Protein AF-A0A0U4E7Z6-F1 (afdb_monomer_lite)

pLDDT: mean 77.72, std 15.27, range [35.22, 93.62]

Radius of gyration: 12.78 Å; chains: 1; bounding box: 32×19×30 Å

Sequence (68 aa):
MQYMERLIKLKGEKIAIMKMRKHAAWYLKGLKGNSKMRRKINETETRESLLNILYSFAEEPEAKSHAS

InterPro domains:
  IPR024036 tRNA-dihydrouridine synthase, putative, C-terminal [G3DSA:1.10.1200.80] (1-68)
  IPR035587 DUS-like, FMN-binding domain [PF01207] (4-54)

Structure (mmCIF, N/CA/C/O backbone):
data_AF-A0A0U4E7Z6-F1
#
_entry.id   AF-A0A0U4E7Z6-F1
#
loop_
_atom_site.group_PDB
_atom_site.id
_atom_site.type_symbol
_atom_site.label_atom_id
_atom_site.label_alt_id
_atom_site.label_comp_id
_atom_site.label_asym_id
_atom_site.label_entity_id
_atom_site.label_seq_id
_atom_site.pdbx_PDB_ins_code
_atom_site.Cartn_x
_atom_site.Cartn_y
_atom_site.Cartn_z
_atom_site.occupancy
_atom_site.B_iso_or_equiv
_atom_site.auth_seq_id
_atom_site.auth_comp_id
_atom_site.auth_asym_id
_atom_site.auth_atom_id
_atom_site.pdbx_PDB_model_num
ATOM 1 N N . MET A 1 1 ? -9.958 -4.297 -7.242 1.00 63.53 1 MET A N 1
ATOM 2 C CA . MET A 1 1 ? -10.746 -3.320 -6.453 1.00 63.53 1 MET A CA 1
ATOM 3 C C . MET A 1 1 ? -11.757 -3.939 -5.497 1.00 63.53 1 MET A C 1
ATOM 5 O O . MET A 1 1 ? -11.644 -3.698 -4.304 1.00 63.53 1 MET A O 1
ATOM 9 N N . GLN A 1 2 ? -12.684 -4.786 -5.957 1.00 76.25 2 GLN A N 1
ATOM 10 C CA . GLN A 1 2 ? -13.733 -5.369 -5.095 1.00 76.25 2 GLN A CA 1
ATOM 11 C C . GLN A 1 2 ? -13.201 -6.148 -3.870 1.00 76.25 2 GLN A C 1
ATOM 13 O O . GLN A 1 2 ? -13.826 -6.159 -2.810 1.00 76.25 2 GLN A O 1
ATOM 18 N N . TYR A 1 3 ? -12.017 -6.761 -3.987 1.00 79.19 3 TYR A N 1
ATOM 19 C CA . TYR A 1 3 ? -11.355 -7.457 -2.879 1.00 79.19 3 TYR A CA 1
ATOM 20 C C . TYR A 1 3 ? -10.938 -6.517 -1.737 1.00 79.19 3 TYR A C 1
ATOM 22 O O . TYR A 1 3 ? -11.120 -6.866 -0.572 1.00 79.19 3 TYR A O 1
ATOM 30 N N . MET A 1 4 ? -10.435 -5.318 -2.054 1.00 80.44 4 MET A N 1
ATOM 31 C CA . MET A 1 4 ? -10.028 -4.329 -1.051 1.00 80.44 4 MET A CA 1
ATOM 32 C C . MET A 1 4 ? -11.243 -3.806 -0.283 1.00 80.44 4 MET A C 1
ATOM 34 O O . MET A 1 4 ? -11.217 -3.814 0.943 1.00 80.44 4 MET A O 1
ATOM 38 N N . GLU A 1 5 ? -12.338 -3.478 -0.977 1.00 84.81 5 GLU A N 1
ATOM 39 C CA . GLU A 1 5 ? -13.599 -3.052 -0.348 1.00 84.81 5 GLU A CA 1
ATOM 40 C C . GLU A 1 5 ? -14.126 -4.076 0.649 1.00 84.81 5 GLU A C 1
ATOM 42 O O . GLU A 1 5 ? -14.496 -3.749 1.777 1.00 84.81 5 GLU A O 1
ATOM 47 N N . ARG A 1 6 ? -14.136 -5.345 0.236 1.00 90.38 6 ARG A N 1
ATOM 48 C CA . ARG A 1 6 ? -14.572 -6.445 1.091 1.00 90.38 6 ARG A CA 1
ATOM 49 C C . ARG A 1 6 ? -13.664 -6.579 2.314 1.00 90.38 6 ARG A C 1
ATOM 51 O O . ARG A 1 6 ? -14.154 -6.800 3.415 1.00 90.38 6 ARG A O 1
ATOM 58 N N . LEU A 1 7 ? -12.355 -6.413 2.141 1.00 87.88 7 LEU A N 1
ATOM 59 C CA . LEU A 1 7 ? -11.390 -6.451 3.238 1.00 87.88 7 LEU A CA 1
ATOM 60 C C . LEU A 1 7 ? -11.573 -5.301 4.227 1.00 87.88 7 LEU A C 1
ATOM 62 O O . LEU A 1 7 ? -11.513 -5.546 5.430 1.00 87.88 7 LEU A O 1
ATOM 66 N N . ILE A 1 8 ? -11.843 -4.089 3.736 1.00 88.75 8 ILE A N 1
ATOM 67 C CA . ILE A 1 8 ? -12.137 -2.923 4.577 1.00 88.75 8 ILE A CA 1
ATOM 68 C C . ILE A 1 8 ? -13.398 -3.191 5.400 1.00 88.75 8 ILE A C 1
ATOM 70 O O . ILE A 1 8 ? -13.366 -3.044 6.618 1.00 88.75 8 ILE A O 1
ATOM 74 N N . LYS A 1 9 ? -14.476 -3.674 4.768 1.00 92.12 9 LYS A N 1
ATOM 75 C CA . LYS A 1 9 ? -15.732 -3.999 5.465 1.00 92.12 9 LYS A CA 1
ATOM 76 C C . LYS A 1 9 ? -15.571 -5.087 6.531 1.00 92.12 9 LYS A C 1
ATOM 78 O O . LYS A 1 9 ? -16.229 -5.023 7.559 1.00 92.12 9 LYS A O 1
ATOM 83 N N . LEU A 1 10 ? -14.719 -6.086 6.292 1.00 93.62 10 LEU A N 1
ATOM 84 C CA . LEU A 1 10 ? -14.576 -7.243 7.187 1.00 93.62 10 LEU A CA 1
ATOM 85 C C . LEU A 1 10 ? -13.516 -7.071 8.281 1.00 93.62 10 LEU A C 1
ATOM 87 O O . LEU A 1 10 ? -13.605 -7.727 9.315 1.00 93.62 10 LEU A O 1
ATOM 91 N N . LYS A 1 11 ? -12.460 -6.290 8.034 1.00 90.00 11 LYS A N 1
ATOM 92 C CA . LYS A 1 11 ? -11.281 -6.219 8.919 1.00 90.00 11 LYS A CA 1
ATOM 93 C C . LYS A 1 11 ? -10.816 -4.794 9.225 1.00 90.00 11 LYS A C 1
ATOM 95 O O . LYS A 1 11 ? -9.838 -4.628 9.950 1.00 90.00 11 LYS A O 1
ATOM 100 N N . GLY A 1 12 ? -11.490 -3.784 8.682 1.00 90.06 12 GLY A N 1
ATOM 101 C CA . GLY A 1 12 ? -11.097 -2.387 8.800 1.00 90.06 12 GLY A CA 1
ATOM 102 C C . GLY A 1 12 ? -10.008 -1.980 7.808 1.00 90.06 12 GLY A C 1
ATOM 103 O O . GLY A 1 12 ? -9.277 -2.804 7.244 1.00 90.06 12 GLY A O 1
ATOM 104 N N . GLU A 1 13 ? -9.897 -0.671 7.599 1.00 87.56 13 GLU A N 1
ATOM 105 C CA . GLU A 1 13 ? -9.041 -0.078 6.571 1.00 87.56 13 GLU A CA 1
ATOM 106 C C . GLU A 1 13 ? -7.557 -0.402 6.766 1.00 87.56 13 GLU A C 1
ATOM 108 O O . GLU A 1 13 ? -6.895 -0.867 5.838 1.00 87.56 13 GLU A O 1
ATOM 113 N N . LYS A 1 14 ? -7.049 -0.272 7.994 1.00 89.19 14 LYS A N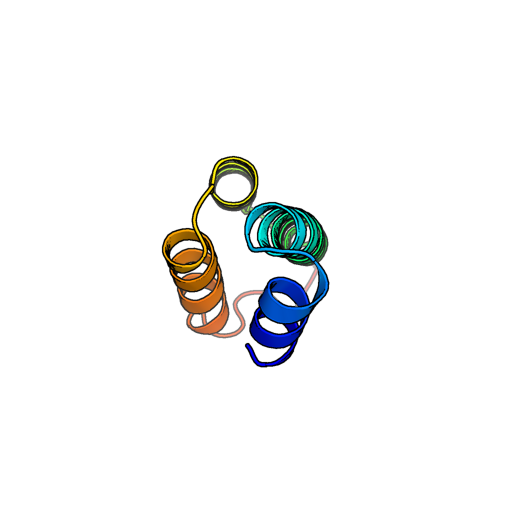 1
ATOM 114 C CA . LYS A 1 14 ? -5.643 -0.550 8.315 1.00 89.19 14 LYS A CA 1
ATOM 115 C C . LYS A 1 14 ? -5.223 -1.970 7.916 1.00 89.19 14 LYS A C 1
ATOM 117 O O . LYS A 1 14 ? -4.198 -2.160 7.262 1.00 89.19 14 LYS A O 1
ATOM 122 N N . ILE A 1 15 ? -6.032 -2.973 8.266 1.00 90.69 15 ILE A N 1
ATOM 123 C CA . ILE A 1 15 ? -5.745 -4.380 7.949 1.00 90.69 15 ILE A CA 1
ATOM 124 C C . ILE A 1 15 ? -5.860 -4.641 6.445 1.00 90.69 15 ILE A C 1
ATOM 126 O O . ILE A 1 15 ? -5.044 -5.379 5.882 1.00 90.69 15 ILE A O 1
ATOM 130 N N . ALA A 1 16 ? -6.848 -4.029 5.788 1.00 90.50 16 ALA A N 1
ATOM 131 C CA . ALA A 1 16 ? -7.011 -4.108 4.344 1.00 90.50 16 ALA A CA 1
ATOM 132 C C . ALA A 1 16 ? -5.775 -3.584 3.608 1.00 90.50 16 ALA A C 1
ATOM 134 O O . ALA A 1 16 ? -5.207 -4.290 2.774 1.00 90.50 16 ALA A O 1
ATOM 135 N N . ILE A 1 17 ? -5.308 -2.393 3.980 1.00 89.56 17 ILE A N 1
ATOM 136 C CA . ILE A 1 17 ? -4.140 -1.748 3.383 1.00 89.56 17 ILE A CA 1
ATOM 137 C C . ILE A 1 17 ? -2.887 -2.597 3.603 1.00 89.56 17 ILE A C 1
ATOM 139 O O . ILE A 1 17 ? -2.198 -2.903 2.635 1.00 89.56 17 ILE A O 1
ATOM 143 N N . MET A 1 18 ? -2.619 -3.074 4.823 1.00 89.50 18 MET A N 1
ATOM 144 C CA . MET A 1 18 ? -1.452 -3.931 5.094 1.00 89.50 18 MET A CA 1
ATOM 145 C C . MET A 1 18 ? -1.432 -5.199 4.224 1.00 89.50 18 MET A C 1
ATOM 147 O O . MET A 1 18 ? -0.390 -5.564 3.672 1.00 89.50 18 MET A O 1
ATOM 151 N N . LYS A 1 19 ? -2.584 -5.865 4.060 1.00 88.62 19 LYS A N 1
ATOM 152 C CA . LYS A 1 19 ? -2.702 -7.037 3.177 1.00 88.62 19 LYS A CA 1
ATOM 153 C C . LYS A 1 19 ? -2.444 -6.677 1.717 1.00 88.62 19 LYS A C 1
ATOM 155 O O . LYS A 1 19 ? -1.733 -7.412 1.032 1.00 88.62 19 LYS A O 1
ATOM 160 N N . MET A 1 20 ? -2.984 -5.553 1.257 1.00 87.12 20 MET A N 1
ATOM 161 C CA . MET A 1 20 ? -2.803 -5.089 -0.115 1.00 87.12 20 MET A CA 1
ATOM 162 C C . MET A 1 20 ? -1.354 -4.653 -0.393 1.00 87.12 20 MET A C 1
ATOM 164 O O . MET A 1 20 ? -0.835 -5.003 -1.449 1.00 87.12 20 MET A O 1
ATOM 168 N N . ARG A 1 21 ? -0.650 -4.018 0.562 1.00 88.81 21 ARG A N 1
ATOM 169 C CA . ARG A 1 21 ? 0.793 -3.712 0.446 1.00 88.81 21 ARG A CA 1
ATOM 170 C C . ARG A 1 21 ? 1.615 -4.974 0.216 1.00 88.81 21 ARG A C 1
ATOM 172 O O . ARG A 1 21 ? 2.435 -5.020 -0.695 1.00 88.81 21 ARG A O 1
ATOM 179 N N . LYS A 1 22 ? 1.361 -6.027 1.004 1.00 85.31 22 LYS A N 1
ATOM 180 C CA . LYS A 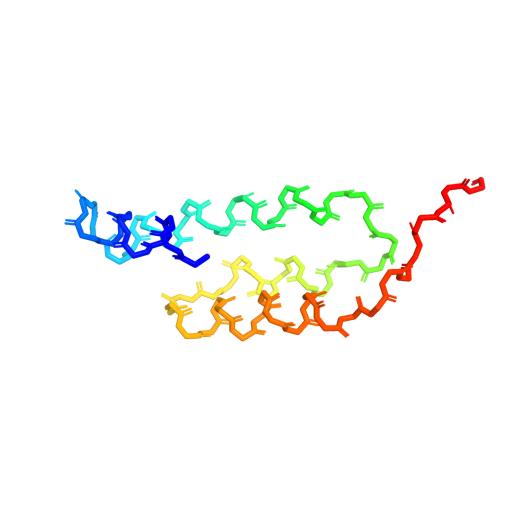1 22 ? 2.049 -7.319 0.855 1.00 85.31 22 LYS A CA 1
ATOM 181 C C . LYS A 1 22 ? 1.777 -7.948 -0.512 1.00 85.31 22 LYS A C 1
ATOM 183 O O . LYS A 1 22 ? 2.697 -8.474 -1.132 1.00 85.31 22 LYS A O 1
ATOM 188 N N . HIS A 1 23 ? 0.531 -7.887 -0.976 1.00 83.69 23 HIS A N 1
ATOM 189 C CA . HIS A 1 23 ? 0.146 -8.423 -2.279 1.00 83.69 23 HIS A CA 1
ATOM 190 C C . HIS A 1 23 ? 0.832 -7.666 -3.426 1.00 83.69 23 HIS A C 1
ATOM 192 O O . HIS A 1 23 ? 1.440 -8.283 -4.294 1.00 83.69 23 HIS A O 1
ATOM 198 N N . ALA A 1 24 ? 0.824 -6.333 -3.376 1.00 81.88 24 ALA A N 1
ATOM 199 C CA . ALA A 1 24 ? 1.443 -5.485 -4.387 1.00 81.88 24 ALA A CA 1
ATOM 200 C C . ALA A 1 24 ? 2.978 -5.618 -4.399 1.00 81.88 24 ALA A C 1
ATOM 202 O O . ALA A 1 24 ? 3.579 -5.791 -5.455 1.00 81.88 24 ALA A O 1
ATOM 203 N N . ALA A 1 25 ? 3.626 -5.648 -3.229 1.00 82.12 25 ALA A N 1
ATOM 204 C CA . ALA A 1 25 ? 5.067 -5.880 -3.122 1.00 82.12 25 ALA A CA 1
ATOM 205 C C . ALA A 1 25 ? 5.497 -7.259 -3.662 1.00 82.12 25 ALA A C 1
ATOM 207 O O . ALA A 1 25 ? 6.606 -7.388 -4.180 1.00 82.12 25 ALA A O 1
ATOM 208 N N . TRP A 1 26 ? 4.634 -8.279 -3.559 1.00 81.31 26 TRP A N 1
ATOM 209 C CA . TRP A 1 26 ? 4.887 -9.602 -4.133 1.00 81.31 26 TRP A CA 1
ATOM 210 C C . TRP A 1 26 ? 4.860 -9.581 -5.665 1.00 81.31 26 TRP A C 1
ATOM 212 O O . TRP A 1 26 ? 5.799 -10.091 -6.273 1.00 81.31 26 TRP A O 1
ATOM 222 N N . TYR A 1 27 ? 3.873 -8.919 -6.284 1.00 76.62 27 TYR A N 1
ATOM 223 C CA . TYR A 1 27 ? 3.836 -8.752 -7.746 1.00 76.62 27 TYR A CA 1
ATOM 224 C C . TYR A 1 27 ? 5.066 -8.028 -8.289 1.00 76.62 27 TYR A C 1
ATOM 226 O O . TYR A 1 27 ? 5.571 -8.359 -9.358 1.00 76.62 27 TYR A O 1
ATOM 234 N N . LEU A 1 28 ? 5.602 -7.078 -7.524 1.00 76.38 28 LEU A N 1
ATOM 235 C CA . LEU A 1 28 ? 6.799 -6.359 -7.926 1.00 76.38 28 LEU A CA 1
ATOM 236 C C . LEU A 1 28 ? 8.076 -7.200 -7.839 1.00 76.38 28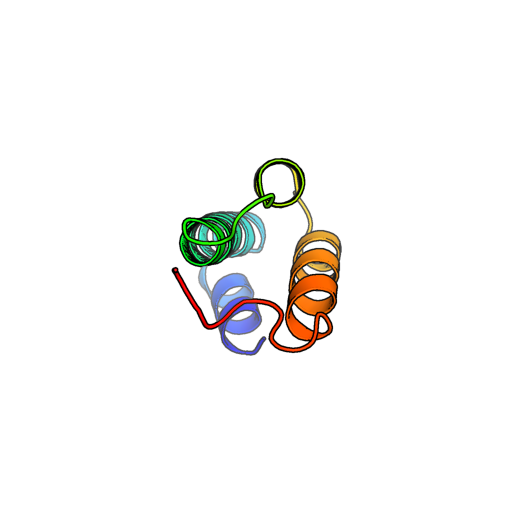 LEU A C 1
ATOM 238 O O . LEU A 1 28 ? 9.069 -6.821 -8.439 1.00 76.38 28 LEU A O 1
ATOM 242 N N . LYS A 1 29 ? 8.118 -8.340 -7.141 1.00 72.81 29 LYS A N 1
ATOM 243 C CA . LYS A 1 29 ? 9.380 -9.056 -6.863 1.00 72.81 29 LYS A CA 1
ATOM 244 C C . LYS A 1 29 ? 10.187 -9.451 -8.123 1.00 72.81 29 LYS A C 1
ATOM 246 O O . LYS A 1 29 ? 11.393 -9.638 -8.002 1.00 72.81 29 LYS A O 1
ATOM 251 N N . GLY A 1 30 ? 9.570 -9.519 -9.309 1.00 70.38 30 GLY A N 1
ATOM 252 C CA . GLY A 1 30 ? 10.229 -9.868 -10.580 1.00 70.38 30 GLY A CA 1
ATOM 253 C C . GLY A 1 30 ? 10.587 -8.709 -11.525 1.00 70.38 30 GLY A C 1
ATOM 254 O O . GLY A 1 30 ? 11.235 -8.947 -12.539 1.00 70.38 30 GLY A O 1
ATOM 255 N N . LEU A 1 31 ? 10.193 -7.463 -11.240 1.00 72.94 31 LEU A N 1
ATOM 256 C CA . LEU A 1 31 ? 10.318 -6.367 -12.216 1.00 72.94 31 LEU A CA 1
ATOM 257 C C . LEU A 1 31 ? 11.637 -5.594 -12.085 1.00 72.94 31 LEU A C 1
ATOM 259 O O . LEU A 1 31 ? 11.935 -5.006 -11.049 1.00 72.94 31 LEU A O 1
ATOM 263 N N . LYS A 1 32 ? 12.447 -5.520 -13.139 1.00 72.12 32 LYS A N 1
ATOM 264 C CA . LYS A 1 32 ? 13.728 -4.793 -13.092 1.00 72.12 32 LYS A CA 1
ATOM 265 C C . LYS A 1 32 ? 13.482 -3.284 -12.882 1.00 72.12 32 LYS A C 1
ATOM 267 O O . LYS A 1 32 ? 12.889 -2.642 -13.741 1.00 72.12 32 LYS A O 1
ATOM 272 N N . GLY A 1 33 ? 13.948 -2.718 -11.760 1.00 72.19 33 GLY A N 1
ATOM 273 C CA . GLY A 1 33 ? 13.849 -1.276 -11.454 1.00 72.19 33 GLY A CA 1
ATOM 274 C C . GLY A 1 33 ? 12.729 -0.852 -10.488 1.00 72.19 33 GLY A C 1
ATOM 275 O O . GLY A 1 33 ? 12.548 0.338 -10.247 1.00 72.19 33 GLY A O 1
ATOM 276 N N . ASN A 1 34 ? 12.001 -1.788 -9.872 1.00 75.56 34 ASN A N 1
ATOM 277 C CA . ASN A 1 34 ? 10.846 -1.451 -9.023 1.00 75.56 34 ASN A CA 1
ATOM 278 C C . ASN A 1 34 ? 11.167 -0.991 -7.586 1.00 75.56 34 ASN A C 1
ATOM 280 O O . ASN A 1 34 ? 10.244 -0.765 -6.804 1.00 75.56 34 ASN A O 1
ATOM 284 N N . SER A 1 35 ? 12.438 -0.861 -7.196 1.00 80.75 35 SER A N 1
ATOM 285 C CA . SER A 1 35 ? 12.837 -0.568 -5.807 1.00 80.75 35 SER A CA 1
ATOM 286 C C . SER A 1 35 ? 12.164 0.692 -5.245 1.00 80.75 35 SER A C 1
ATOM 288 O O . SER A 1 35 ? 11.664 0.678 -4.118 1.00 80.75 35 SER A O 1
ATOM 290 N N . LYS A 1 36 ? 12.064 1.750 -6.061 1.00 82.81 36 LYS A N 1
ATOM 291 C CA . LYS A 1 36 ? 11.350 2.995 -5.733 1.00 82.81 36 LYS A CA 1
ATOM 292 C C . LYS A 1 36 ? 9.848 2.766 -5.535 1.00 82.81 36 LYS A C 1
ATOM 294 O O . LYS A 1 36 ? 9.256 3.335 -4.622 1.00 82.81 36 LYS A O 1
ATOM 299 N N . MET A 1 37 ? 9.240 1.911 -6.354 1.00 80.06 37 MET A N 1
ATOM 300 C CA . MET A 1 37 ? 7.817 1.581 -6.268 1.00 80.06 37 MET A CA 1
ATOM 301 C C . MET A 1 37 ? 7.510 0.752 -5.021 1.00 80.06 37 MET A C 1
ATOM 303 O O . MET A 1 37 ? 6.594 1.066 -4.267 1.00 80.06 37 MET A O 1
ATOM 307 N N . ARG A 1 38 ? 8.333 -0.262 -4.740 1.00 83.94 38 ARG A N 1
ATOM 308 C CA . ARG A 1 38 ? 8.197 -1.093 -3.541 1.00 83.94 38 ARG A CA 1
ATOM 309 C C . ARG A 1 38 ? 8.291 -0.258 -2.263 1.00 83.94 38 ARG A C 1
ATOM 311 O O . ARG A 1 38 ? 7.544 -0.506 -1.320 1.00 83.94 38 ARG A O 1
ATOM 318 N N . ARG A 1 39 ? 9.167 0.753 -2.244 1.00 87.81 39 ARG A N 1
ATOM 319 C CA . ARG A 1 39 ? 9.267 1.715 -1.137 1.00 87.81 39 ARG A CA 1
ATOM 320 C C . ARG A 1 39 ? 7.970 2.512 -0.970 1.00 87.81 39 ARG A C 1
ATOM 322 O O . ARG A 1 39 ? 7.400 2.483 0.114 1.00 87.81 39 ARG A O 1
ATOM 329 N N . LYS A 1 40 ? 7.450 3.105 -2.053 1.00 87.56 40 LYS A N 1
ATOM 330 C CA . LYS A 1 40 ? 6.166 3.831 -2.043 1.00 87.56 40 LYS A CA 1
ATOM 331 C C . LYS A 1 40 ? 5.004 2.969 -1.537 1.00 87.56 40 LYS A C 1
ATOM 333 O O . LYS A 1 40 ? 4.209 3.435 -0.732 1.00 87.56 40 LYS A O 1
ATOM 338 N N . ILE A 1 41 ? 4.921 1.709 -1.972 1.00 88.31 41 ILE A N 1
ATOM 339 C CA . ILE A 1 41 ? 3.881 0.770 -1.521 1.00 88.31 41 ILE A CA 1
ATOM 340 C C . ILE A 1 41 ? 4.015 0.483 -0.028 1.00 88.31 41 ILE A C 1
ATOM 342 O O . ILE A 1 41 ? 3.018 0.475 0.683 1.00 88.31 41 ILE A O 1
ATOM 346 N N . ASN A 1 42 ? 5.227 0.244 0.468 1.00 86.88 42 ASN A N 1
ATOM 347 C CA . ASN A 1 42 ? 5.428 -0.070 1.882 1.00 86.88 42 ASN A CA 1
ATOM 348 C C . ASN A 1 42 ? 5.088 1.117 2.801 1.00 86.88 42 ASN A C 1
ATOM 350 O O . ASN A 1 42 ? 4.560 0.900 3.894 1.00 86.88 42 ASN A O 1
ATOM 354 N N . GLU A 1 43 ? 5.335 2.341 2.334 1.00 88.81 43 GLU A N 1
ATOM 355 C CA . GLU A 1 43 ? 5.112 3.601 3.060 1.00 88.81 43 GLU A CA 1
ATOM 356 C C . GLU A 1 43 ? 3.664 4.116 2.977 1.00 88.81 43 GLU A C 1
ATOM 358 O O . GLU A 1 43 ? 3.309 5.058 3.675 1.00 88.81 43 GLU A O 1
ATOM 363 N N . THR A 1 44 ? 2.802 3.519 2.147 1.00 89.81 44 THR A N 1
ATOM 364 C CA . THR A 1 44 ? 1.462 4.069 1.897 1.00 89.81 44 THR A CA 1
ATOM 365 C C . THR A 1 44 ? 0.459 3.729 2.998 1.00 89.81 44 THR A C 1
ATOM 367 O O . THR A 1 44 ? 0.197 2.560 3.265 1.00 89.81 44 THR A O 1
ATOM 370 N N . GLU A 1 45 ? -0.157 4.718 3.639 1.00 87.12 45 GLU A N 1
ATOM 371 C CA . GLU A 1 45 ? -1.062 4.476 4.776 1.00 87.12 45 GLU A CA 1
ATOM 372 C C . GLU A 1 45 ? -2.544 4.577 4.454 1.00 87.12 45 GLU A C 1
ATOM 374 O O . GLU A 1 45 ? -3.356 4.078 5.230 1.00 87.12 45 GLU A O 1
ATOM 379 N N . THR A 1 46 ? -2.891 5.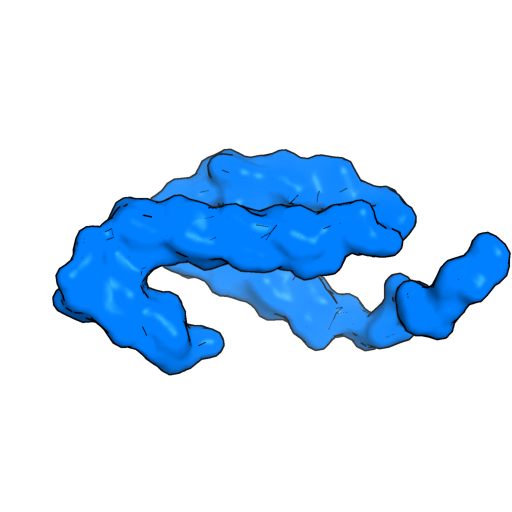148 3.301 1.00 87.31 46 THR A N 1
ATOM 380 C CA . THR A 1 46 ? -4.281 5.378 2.907 1.00 87.31 46 THR A CA 1
ATOM 381 C C . THR A 1 46 ? -4.679 4.505 1.734 1.00 87.31 46 THR A C 1
ATOM 383 O O . THR A 1 46 ? -3.855 4.126 0.892 1.00 87.31 46 THR A O 1
ATOM 386 N N . ARG A 1 47 ? -5.975 4.191 1.663 1.00 83.94 47 ARG A N 1
ATOM 387 C CA . ARG A 1 47 ? -6.543 3.482 0.522 1.00 83.94 47 ARG A CA 1
ATOM 388 C C . ARG A 1 47 ? -6.228 4.210 -0.775 1.00 83.94 47 ARG A C 1
ATOM 390 O O . ARG A 1 47 ? -5.708 3.595 -1.693 1.00 83.94 47 ARG A O 1
ATOM 397 N N . GLU A 1 48 ? -6.529 5.499 -0.836 1.00 87.75 48 GLU A N 1
ATOM 398 C CA . GLU A 1 48 ? -6.386 6.309 -2.044 1.00 87.75 48 GLU A CA 1
ATOM 399 C C . GLU A 1 48 ? -4.951 6.302 -2.580 1.00 87.75 48 GLU A C 1
ATOM 401 O O . GLU A 1 48 ? -4.734 6.019 -3.755 1.00 87.75 48 GLU A O 1
ATOM 406 N N . SER A 1 49 ? -3.960 6.492 -1.707 1.00 88.00 49 SER A N 1
ATOM 407 C CA . SER A 1 49 ? -2.552 6.451 -2.105 1.00 88.00 49 SER A CA 1
ATOM 408 C C . SER A 1 49 ? -2.149 5.078 -2.646 1.00 88.00 49 SER A C 1
ATOM 410 O O . SER A 1 49 ? -1.454 4.992 -3.659 1.00 88.00 49 SER A O 1
ATOM 412 N N . LEU A 1 50 ? -2.617 3.993 -2.017 1.00 86.56 50 LEU A N 1
ATOM 413 C CA . LEU A 1 50 ? -2.366 2.642 -2.512 1.00 86.56 50 LEU A CA 1
ATOM 414 C C . LEU A 1 50 ? -3.026 2.404 -3.875 1.00 86.56 50 LEU A C 1
ATOM 416 O O . LEU A 1 50 ? -2.417 1.784 -4.742 1.00 86.56 50 LEU A O 1
ATOM 420 N N . LEU A 1 51 ? -4.248 2.900 -4.071 1.00 85.69 51 LEU A N 1
ATOM 421 C CA . LEU A 1 51 ? -4.959 2.804 -5.342 1.00 85.69 51 LEU A CA 1
ATOM 422 C C . LEU A 1 51 ? -4.250 3.568 -6.445 1.00 85.69 51 LEU A C 1
ATOM 424 O O . LEU A 1 51 ? -4.050 3.001 -7.510 1.00 85.69 51 LEU A O 1
ATOM 428 N N . ASN A 1 52 ? -3.809 4.794 -6.175 1.00 86.75 52 ASN A N 1
ATOM 429 C CA . ASN A 1 52 ? -3.048 5.584 -7.135 1.00 86.75 52 ASN A CA 1
ATOM 430 C C . ASN A 1 52 ? -1.789 4.837 -7.572 1.00 86.75 52 ASN A C 1
ATOM 432 O O . ASN A 1 52 ? -1.548 4.703 -8.764 1.00 86.75 52 ASN A O 1
ATOM 436 N N . ILE A 1 53 ? -1.043 4.251 -6.628 1.00 85.19 53 ILE A N 1
ATOM 437 C CA . ILE A 1 53 ? 0.142 3.448 -6.954 1.00 85.19 53 ILE A CA 1
ATOM 438 C C . ILE A 1 53 ? -0.216 2.226 -7.820 1.00 85.19 53 ILE A C 1
ATOM 440 O O . ILE A 1 53 ? 0.498 1.916 -8.771 1.00 85.19 53 ILE A O 1
ATOM 444 N N . LEU A 1 54 ? -1.310 1.529 -7.500 1.00 79.94 54 LEU A N 1
ATOM 445 C CA . LEU A 1 54 ? -1.761 0.355 -8.253 1.00 79.94 54 LEU A CA 1
ATOM 446 C C . LEU A 1 54 ? -2.290 0.710 -9.650 1.00 79.94 54 LEU A C 1
ATOM 448 O O . LEU A 1 54 ? -2.049 -0.048 -10.584 1.00 79.94 54 LEU A O 1
ATOM 452 N N . TYR A 1 55 ? -2.981 1.839 -9.811 1.00 81.69 55 TYR A N 1
ATOM 453 C CA . TYR A 1 55 ? -3.441 2.317 -11.116 1.00 81.69 55 TYR A CA 1
ATOM 454 C C . TYR A 1 55 ? -2.276 2.779 -11.980 1.00 81.69 55 TYR A C 1
ATOM 456 O O . TYR A 1 55 ? -2.188 2.353 -13.124 1.00 81.69 55 TYR A O 1
ATOM 464 N N . SER A 1 56 ? -1.318 3.523 -11.414 1.00 77.00 56 SER A N 1
ATOM 465 C CA . SER A 1 56 ? -0.077 3.867 -12.122 1.00 77.00 56 SER A CA 1
ATOM 466 C C . SER A 1 56 ? 0.679 2.628 -12.608 1.00 77.00 56 SER A C 1
ATOM 468 O O . SER A 1 56 ? 1.382 2.697 -13.605 1.00 77.00 56 SER A O 1
ATOM 470 N N . PHE A 1 57 ? 0.547 1.499 -11.905 1.00 70.62 57 PHE A N 1
ATOM 471 C CA . PHE A 1 57 ? 1.123 0.226 -12.326 1.00 70.62 57 PHE A CA 1
ATOM 472 C C . PHE A 1 57 ? 0.310 -0.468 -13.428 1.00 70.62 57 PHE A C 1
ATOM 474 O O . PHE A 1 57 ? 0.891 -1.021 -14.351 1.00 70.62 57 PHE A O 1
ATOM 481 N N . ALA A 1 58 ? -1.022 -0.459 -13.337 1.00 68.81 58 ALA A N 1
ATOM 482 C CA . ALA A 1 58 ? -1.894 -1.072 -14.341 1.00 68.81 58 ALA A CA 1
ATOM 483 C C . ALA A 1 58 ? -1.900 -0.307 -15.678 1.00 68.81 58 ALA A C 1
ATOM 485 O O . ALA A 1 58 ? -2.155 -0.910 -16.715 1.00 68.81 58 ALA A O 1
ATOM 486 N N . GLU A 1 59 ? -1.627 1.000 -15.648 1.00 63.47 59 GLU A N 1
ATOM 487 C CA . GLU A 1 59 ? -1.504 1.847 -16.839 1.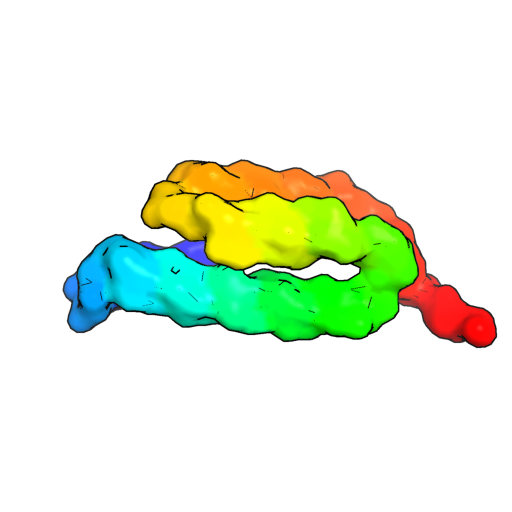00 63.47 59 GLU A CA 1
ATOM 488 C C . GLU A 1 59 ? -0.096 1.849 -17.454 1.00 63.47 59 GLU A C 1
ATOM 490 O O . GLU A 1 59 ? 0.070 2.389 -18.544 1.00 63.47 59 GLU A O 1
ATOM 495 N N . GLU A 1 60 ? 0.915 1.234 -16.822 1.00 55.41 60 GLU A N 1
ATOM 496 C CA . GLU A 1 60 ? 2.180 0.945 -17.510 1.00 55.41 60 GLU A CA 1
ATOM 497 C C . GLU A 1 60 ? 1.946 -0.230 -18.484 1.00 55.41 60 GLU A C 1
ATOM 499 O O . GLU A 1 60 ? 1.752 -1.365 -18.038 1.00 55.41 60 GLU A O 1
ATOM 504 N N . PRO A 1 61 ? 1.942 -0.000 -19.814 1.00 43.44 61 PRO A N 1
ATOM 505 C CA . PRO A 1 61 ? 1.652 -1.047 -20.784 1.00 43.44 61 PRO A CA 1
ATOM 506 C C . PRO A 1 61 ? 2.790 -2.064 -20.775 1.00 43.44 61 PRO A C 1
ATOM 508 O O . PRO A 1 61 ? 3.889 -1.723 -21.196 1.00 43.44 61 PRO A O 1
ATOM 511 N N . GLU A 1 62 ? 2.533 -3.275 -20.266 1.00 45.06 62 GLU A N 1
ATOM 512 C CA . GLU A 1 62 ? 3.245 -4.546 -20.526 1.00 45.06 62 GLU A CA 1
A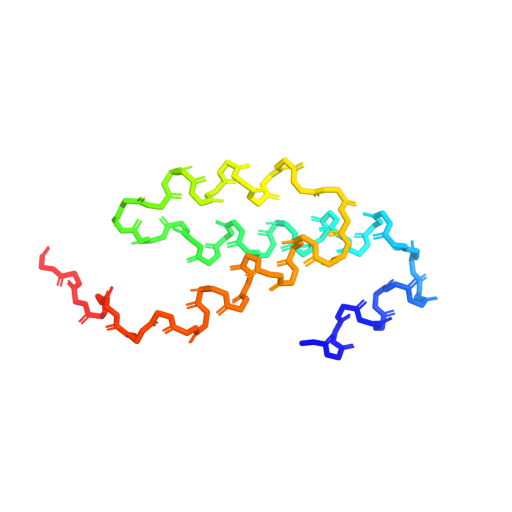TOM 513 C C . GLU A 1 62 ? 4.766 -4.457 -20.790 1.00 45.06 62 GLU A C 1
ATOM 515 O O . GLU A 1 62 ? 5.343 -5.212 -21.574 1.00 45.06 62 GLU A O 1
ATOM 520 N N . ALA A 1 63 ? 5.475 -3.552 -20.118 1.00 45.34 63 ALA A N 1
ATOM 521 C CA . ALA A 1 63 ? 6.886 -3.337 -20.371 1.00 45.34 63 ALA A CA 1
ATOM 522 C C . ALA A 1 63 ? 7.688 -4.326 -19.523 1.00 45.34 63 ALA A C 1
ATOM 524 O O . ALA A 1 63 ? 8.155 -3.997 -18.431 1.00 45.34 63 ALA A O 1
ATOM 525 N N . LYS A 1 64 ? 7.885 -5.517 -20.109 1.00 43.56 64 LYS A N 1
ATOM 526 C CA . LYS A 1 64 ? 8.862 -6.583 -19.787 1.00 43.56 64 LYS A CA 1
ATOM 527 C C . LYS A 1 64 ? 8.247 -7.905 -19.325 1.00 43.56 64 LYS A C 1
ATOM 529 O O . LYS A 1 64 ? 8.718 -8.529 -18.376 1.00 43.56 64 LYS A O 1
ATOM 534 N N . SER A 1 65 ? 7.314 -8.433 -20.110 1.00 42.09 65 SER A N 1
ATOM 535 C CA . SER A 1 65 ? 7.391 -9.850 -20.474 1.00 42.09 65 SER A CA 1
ATOM 536 C C . SER A 1 65 ? 8.582 -10.046 -21.419 1.00 42.09 65 SER A C 1
ATOM 538 O O . SER A 1 65 ? 8.458 -9.875 -22.622 1.00 42.09 65 SER A O 1
ATOM 540 N N . HIS A 1 66 ? 9.762 -10.276 -20.850 1.00 35.22 66 HIS A N 1
ATOM 541 C CA . HIS A 1 66 ? 10.800 -11.179 -21.356 1.00 35.22 66 HIS A CA 1
ATOM 542 C C . HIS A 1 66 ? 12.041 -10.975 -20.493 1.00 35.22 66 HIS A C 1
ATOM 544 O O . HIS A 1 66 ? 12.794 -10.011 -20.631 1.00 35.22 66 HIS A O 1
ATOM 550 N N . ALA A 1 67 ? 12.221 -11.904 -19.557 1.00 40.88 67 ALA A N 1
ATOM 551 C CA . ALA A 1 67 ? 13.553 -12.266 -19.124 1.00 40.88 67 ALA A CA 1
ATOM 552 C C . ALA A 1 67 ? 14.343 -12.683 -20.376 1.00 40.88 67 ALA A C 1
ATOM 554 O O . ALA A 1 67 ? 13.887 -13.546 -21.129 1.00 40.88 67 ALA A O 1
ATOM 555 N N . SER A 1 68 ? 15.464 -12.008 -20.614 1.00 35.56 68 SER A N 1
ATOM 556 C CA . SER A 1 68 ? 16.590 -12.539 -21.383 1.00 35.56 68 SER A CA 1
ATOM 557 C C . SER A 1 68 ? 17.603 -13.102 -20.402 1.00 35.56 68 SER A C 1
ATOM 559 O O . SER A 1 68 ? 17.756 -12.475 -19.323 1.00 35.56 68 SER A O 1
#

Secondary structure (DSSP, 8-state):
-HHHHHHHHHH-HHHHHHHHHHHHHHHGGGSTTTHHHHHHHHH--SHHHHHHHHHHHHTS--TT----

Foldseek 3Di:
DVQLVVCCVPPNNQRSLVVLLVVVLVVCPPDPPCPVLNVQSVPDRGPVSNVVSVVVVVPPPPPDPDDD

Organism: NCBI:txid1472767